Protein AF-A0A9E4FGW3-F1 (afdb_monomer)

pLDDT: mean 86.92, std 10.44, range [49.72, 97.94]

Sequence (129 aa):
PPVVDAASILSSGERRRADLGHYSGAMFHYGKEWYWGVDRLYHLENRLIELGACHGDGEVLSARPPIVNGPHRDDASITLEIYPSVRSPYTALSFDVAVELARTTGVRLAVRP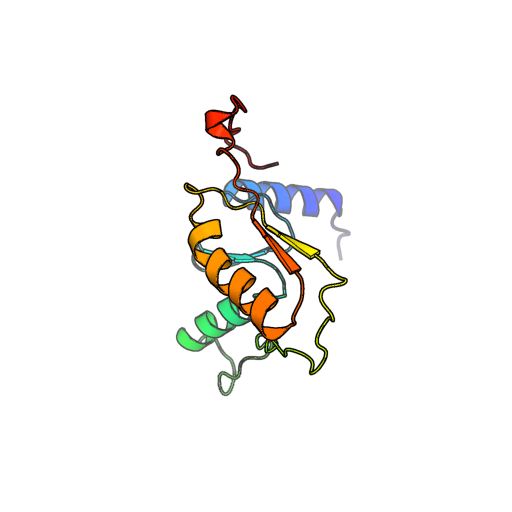VLPMVMRGVPVTRTKG

Foldseek 3Di:
DPDDDPVVVVVVVCVVCVVLPHDDPQWDDDP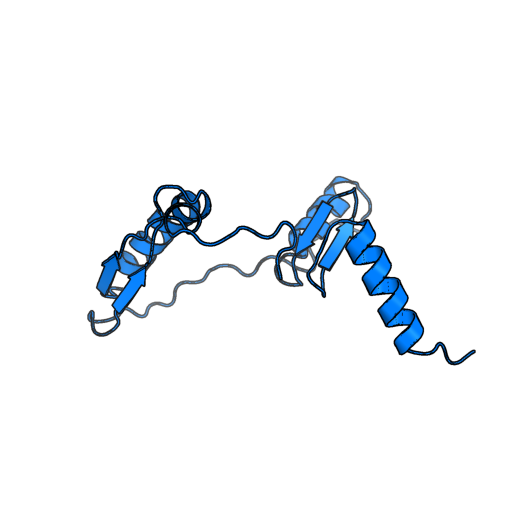SDIQDHLLRVQVVLQVCLVVVVDDPDSDRPRDHDDDDDDPAADCQPAEDEDAAEPPDVVSVVCVVVSVVVCVNRVHHYDYHYDYDPVVVVDDDDPDDD

Nearest PDB structures (foldseek):
  6hnk-assembly1_A  TM=7.573E-01  e=8.756E-01  Clostridioides difficile 630
  6k1x-assembly1_A  TM=7.584E-01  e=2.401E+00  Rhodothermus marinus DSM 4252
  6k1w-assembly1_A  TM=7.109E-01  e=3.141E+00  Rhodothermus marinus DSM 4252
  1tvm-assembly1_A  TM=4.441E-01  e=3.360E+00  Escherichia coli

Secondary structure (DSSP, 8-state):
-----HHHHHHHHHHHHHHTT---SSEEEETTEEEESGGGHHHHHHHHHHTT--SSS---TTPPPP----S----S-SEEEE---TT-HHHHHHHHHHHHHHHHH-PEEEE-----GGGGT----SS--

Radius of gyration: 21.26 Å; Cα contacts (8 Å, |Δi|>4): 110; chains: 1; bounding box: 52×44×48 Å

Solvent-accessible surface area (backbone atoms only — not comparable to full-atom values): 8284 Å² total; per-residue (Å²): 129,86,83,74,57,66,67,60,54,50,56,51,52,53,48,52,38,48,76,72,74,51,79,74,80,75,58,48,78,56,97,95,41,78,43,69,40,80,86,38,44,38,62,59,50,53,51,37,41,77,69,65,73,50,88,75,94,60,76,76,89,54,64,70,78,79,90,77,83,70,94,69,63,46,90,47,82,48,72,50,75,45,71,46,28,94,88,37,73,64,35,72,68,45,47,66,57,53,54,49,49,25,67,72,30,37,31,33,76,43,85,46,77,43,82,52,60,72,82,68,74,52,83,83,64,94,67,82,126

Mean predicted aligned error: 8.32 Å

Structure (mmCIF, N/CA/C/O backbone):
data_AF-A0A9E4FGW3-F1
#
_entry.id   AF-A0A9E4FGW3-F1
#
loop_
_atom_site.group_PDB
_atom_site.id
_atom_site.type_symbol
_atom_site.label_atom_id
_atom_site.label_alt_id
_atom_site.label_comp_id
_atom_site.label_asym_id
_atom_site.label_entity_id
_atom_site.label_seq_id
_atom_site.pdbx_PDB_ins_code
_atom_site.Cartn_x
_atom_site.Cartn_y
_atom_site.Cartn_z
_atom_site.occupancy
_atom_site.B_iso_or_equiv
_atom_site.auth_seq_id
_atom_site.auth_comp_id
_atom_site.auth_asym_id
_atom_site.auth_atom_id
_atom_site.pdbx_PDB_model_num
ATOM 1 N N . PRO A 1 1 ? 28.730 -26.167 -15.716 1.00 49.72 1 PRO A N 1
ATOM 2 C CA . PRO A 1 1 ? 28.490 -24.702 -15.616 1.00 49.72 1 PRO A CA 1
ATOM 3 C C . PRO A 1 1 ? 29.379 -24.147 -14.494 1.00 49.72 1 PRO A C 1
ATOM 5 O O . PRO A 1 1 ? 29.510 -24.848 -13.491 1.00 49.72 1 PRO A O 1
ATOM 8 N N . PRO A 1 2 ? 30.041 -22.985 -14.649 1.00 58.81 2 PRO A N 1
ATOM 9 C CA . PRO A 1 2 ? 30.843 -22.426 -13.566 1.00 58.81 2 PRO A CA 1
ATOM 10 C C . PRO A 1 2 ? 29.924 -22.100 -12.385 1.00 58.81 2 PRO A C 1
ATOM 12 O O . PRO A 1 2 ? 28.849 -21.528 -12.571 1.00 58.81 2 PRO A O 1
ATOM 15 N N . VAL A 1 3 ? 30.320 -22.520 -11.183 1.00 65.06 3 VAL A N 1
ATOM 16 C CA . VAL A 1 3 ? 29.597 -22.212 -9.947 1.00 65.06 3 VAL A CA 1
ATOM 17 C C . VAL A 1 3 ? 29.798 -20.726 -9.688 1.00 65.06 3 VAL A C 1
ATOM 19 O O . VAL A 1 3 ? 30.868 -20.300 -9.260 1.00 65.06 3 VAL A O 1
ATOM 22 N N . VAL A 1 4 ? 28.802 -19.921 -10.044 1.00 72.44 4 VAL A N 1
ATOM 23 C CA . VAL A 1 4 ? 28.819 -18.496 -9.732 1.00 72.44 4 VAL A CA 1
ATOM 24 C C . VAL A 1 4 ? 28.624 -18.370 -8.226 1.00 72.44 4 VAL A C 1
ATOM 26 O O . VAL A 1 4 ? 27.650 -18.884 -7.679 1.00 72.44 4 VAL A O 1
ATOM 29 N N . ASP A 1 5 ? 29.572 -17.720 -7.560 1.00 89.06 5 ASP A N 1
ATOM 30 C CA . ASP A 1 5 ? 29.496 -17.456 -6.130 1.00 89.06 5 ASP A CA 1
ATOM 31 C C . ASP A 1 5 ? 28.254 -16.606 -5.812 1.00 89.06 5 ASP A C 1
ATOM 33 O O . ASP A 1 5 ? 28.065 -15.509 -6.350 1.00 89.06 5 ASP A O 1
ATOM 37 N N . ALA A 1 6 ? 27.397 -17.125 -4.932 1.00 89.19 6 ALA A N 1
ATOM 38 C CA . ALA A 1 6 ? 26.163 -16.468 -4.524 1.00 89.19 6 ALA A CA 1
ATOM 39 C C . ALA A 1 6 ? 26.432 -15.090 -3.900 1.00 89.19 6 ALA A C 1
ATOM 41 O O . ALA A 1 6 ? 25.663 -14.155 -4.139 1.00 89.19 6 ALA A O 1
ATOM 42 N N . ALA A 1 7 ? 27.537 -14.932 -3.160 1.00 90.94 7 ALA A N 1
ATOM 43 C CA . ALA A 1 7 ? 27.895 -13.650 -2.557 1.00 90.94 7 ALA A CA 1
ATOM 44 C C . ALA A 1 7 ? 28.220 -12.597 -3.629 1.00 90.94 7 ALA A C 1
ATOM 46 O O . ALA A 1 7 ? 27.756 -11.455 -3.549 1.00 90.94 7 ALA A O 1
ATOM 47 N N . SER A 1 8 ? 28.929 -12.993 -4.688 1.00 91.94 8 SER A N 1
ATOM 48 C CA . SER A 1 8 ? 29.181 -12.130 -5.845 1.00 91.94 8 SER A CA 1
ATOM 49 C C . SER A 1 8 ? 27.883 -11.660 -6.520 1.00 91.94 8 SER A C 1
ATOM 51 O O . SER A 1 8 ? 27.711 -10.456 -6.744 1.00 91.94 8 SER A O 1
ATOM 53 N N . ILE A 1 9 ? 26.924 -12.567 -6.754 1.00 91.19 9 ILE A N 1
ATOM 54 C CA . ILE A 1 9 ? 25.615 -12.226 -7.344 1.00 91.19 9 ILE A CA 1
ATOM 55 C C . ILE A 1 9 ? 24.871 -11.220 -6.463 1.00 91.19 9 ILE A C 1
ATOM 57 O O . ILE A 1 9 ? 24.419 -10.188 -6.968 1.00 91.19 9 ILE A O 1
ATOM 61 N N . LEU A 1 10 ? 24.790 -11.478 -5.156 1.00 90.56 10 LEU A N 1
ATOM 62 C CA . LEU A 1 10 ? 24.124 -10.583 -4.209 1.00 90.56 10 LEU A CA 1
ATOM 63 C C . LEU A 1 10 ? 24.756 -9.187 -4.228 1.00 90.56 10 LEU A C 1
ATOM 65 O O . LEU A 1 10 ? 24.048 -8.206 -4.450 1.00 90.56 10 LEU A O 1
ATOM 69 N N . SER A 1 11 ? 26.086 -9.099 -4.135 1.00 92.62 11 SER A N 1
ATOM 70 C CA . SER A 1 11 ? 26.802 -7.814 -4.152 1.00 92.62 11 SER A CA 1
ATOM 71 C C . SER A 1 11 ? 26.575 -7.012 -5.442 1.00 92.62 11 SER A C 1
ATOM 73 O O . SER A 1 11 ? 26.560 -5.778 -5.437 1.00 92.62 11 SER A O 1
ATOM 75 N N . SER A 1 12 ? 26.411 -7.701 -6.577 1.00 93.06 12 SER A N 1
ATOM 76 C CA . SER A 1 12 ? 26.123 -7.064 -7.864 1.00 93.06 12 SER A CA 1
ATOM 77 C C . SER A 1 12 ? 24.691 -6.525 -7.917 1.00 93.06 12 SER A C 1
ATOM 79 O O . SER A 1 12 ? 24.468 -5.405 -8.383 1.00 93.06 12 SER A O 1
ATOM 81 N N . GLY A 1 13 ? 23.731 -7.282 -7.377 1.00 90.62 13 GLY A N 1
ATOM 82 C CA . GLY A 1 13 ? 22.334 -6.874 -7.283 1.00 90.62 13 GLY A CA 1
ATOM 83 C C . GLY A 1 13 ? 22.143 -5.684 -6.346 1.00 90.62 13 GLY A C 1
ATOM 84 O O . GLY A 1 13 ? 21.421 -4.748 -6.686 1.00 90.62 13 GLY A O 1
ATOM 85 N N . GLU A 1 14 ? 22.829 -5.677 -5.203 1.00 91.50 14 GLU A N 1
ATOM 86 C CA . GLU A 1 14 ? 22.782 -4.574 -4.239 1.00 91.50 14 GLU A CA 1
ATOM 87 C C . GLU A 1 14 ? 23.331 -3.273 -4.820 1.00 91.50 14 GLU A C 1
ATOM 89 O O . GLU A 1 14 ? 22.676 -2.237 -4.697 1.00 91.50 14 GLU A O 1
ATOM 94 N N . ARG A 1 15 ? 24.479 -3.335 -5.512 1.00 93.31 15 ARG A N 1
ATOM 95 C CA . ARG A 1 15 ? 25.041 -2.177 -6.222 1.00 93.31 15 ARG A CA 1
ATOM 96 C C . ARG A 1 15 ? 24.078 -1.650 -7.274 1.00 93.31 15 ARG A C 1
ATOM 98 O O . ARG A 1 15 ? 23.720 -0.481 -7.228 1.00 93.31 15 ARG A O 1
ATOM 105 N N . ARG A 1 16 ? 23.556 -2.523 -8.142 1.00 91.94 16 ARG A N 1
ATOM 106 C CA . ARG A 1 16 ? 22.585 -2.119 -9.168 1.00 91.94 16 ARG A CA 1
ATOM 107 C C . ARG A 1 16 ? 21.332 -1.483 -8.559 1.00 91.94 16 ARG A C 1
ATOM 109 O O . ARG A 1 16 ? 20.827 -0.501 -9.093 1.00 91.94 16 ARG A O 1
ATOM 116 N N . ARG A 1 17 ? 20.813 -2.028 -7.455 1.00 91.38 17 ARG A N 1
ATOM 117 C CA . ARG A 1 17 ? 19.652 -1.466 -6.747 1.00 91.38 17 ARG A CA 1
ATOM 118 C C . ARG A 1 17 ? 19.955 -0.070 -6.192 1.00 91.38 17 ARG A C 1
ATOM 120 O O . ARG A 1 17 ? 19.116 0.820 -6.333 1.00 91.38 17 ARG A O 1
ATOM 127 N N . ALA A 1 18 ? 21.134 0.113 -5.597 1.00 89.81 18 ALA A N 1
ATOM 128 C CA . ALA A 1 18 ? 21.584 1.403 -5.084 1.00 89.81 18 ALA A CA 1
ATOM 129 C C . ALA A 1 18 ? 21.771 2.433 -6.212 1.00 89.81 18 ALA A C 1
ATOM 131 O O . ALA A 1 18 ? 21.274 3.551 -6.091 1.00 89.81 18 ALA A O 1
ATOM 132 N N . ASP A 1 19 ? 22.389 2.037 -7.329 1.00 91.75 19 ASP A N 1
ATOM 133 C CA . ASP A 1 19 ? 22.592 2.888 -8.512 1.00 91.75 19 ASP A CA 1
ATOM 134 C C . ASP A 1 19 ? 21.260 3.342 -9.130 1.00 91.75 19 ASP A C 1
ATOM 136 O O . ASP A 1 19 ? 21.129 4.468 -9.606 1.00 91.75 19 ASP A O 1
ATOM 140 N N . LEU A 1 20 ? 20.238 2.482 -9.079 1.00 91.00 20 LEU A N 1
ATOM 141 C CA . LEU A 1 20 ? 18.870 2.792 -9.507 1.00 91.00 20 LEU A CA 1
ATOM 142 C C . LEU A 1 20 ? 18.050 3.555 -8.440 1.00 91.00 20 LEU A C 1
ATOM 144 O O . LEU A 1 20 ? 16.852 3.785 -8.627 1.00 91.00 20 LEU A O 1
ATOM 148 N N . GLY A 1 21 ? 18.669 3.949 -7.322 1.00 87.81 21 GLY A N 1
ATOM 149 C CA . GLY A 1 21 ? 18.071 4.815 -6.304 1.00 87.81 21 GLY A CA 1
ATOM 150 C C . GLY A 1 21 ? 17.020 4.145 -5.418 1.00 87.81 21 GLY A C 1
ATOM 151 O O . GLY A 1 21 ? 16.130 4.829 -4.907 1.00 87.81 21 GLY A O 1
ATOM 152 N N . HIS A 1 22 ? 17.085 2.824 -5.232 1.00 87.25 22 HIS A N 1
ATOM 153 C CA . HIS A 1 22 ? 16.116 2.089 -4.419 1.00 87.25 22 HIS A CA 1
ATOM 154 C C . HIS A 1 22 ? 16.763 1.319 -3.264 1.00 87.25 22 HIS A C 1
ATOM 156 O O . HIS A 1 22 ? 17.970 1.094 -3.239 1.00 87.25 22 HIS A O 1
ATOM 162 N N . TYR A 1 23 ? 15.954 0.934 -2.276 1.00 84.31 23 TYR A N 1
ATOM 163 C CA . TYR A 1 23 ? 16.445 0.323 -1.034 1.00 84.31 23 TYR A CA 1
ATOM 164 C C . TYR A 1 23 ? 15.812 -1.040 -0.730 1.00 84.31 23 TYR A C 1
ATOM 166 O O . TYR A 1 23 ? 16.424 -1.848 -0.038 1.00 84.31 23 TYR A O 1
ATOM 174 N N . SER A 1 24 ? 14.618 -1.328 -1.261 1.00 84.25 24 SER A N 1
ATOM 175 C CA . SER A 1 24 ? 13.913 -2.583 -0.983 1.00 84.25 24 SER A CA 1
ATOM 176 C C . SER A 1 24 ? 14.312 -3.698 -1.956 1.00 84.25 24 SER A C 1
ATOM 178 O O . SER A 1 24 ? 14.561 -3.455 -3.139 1.00 84.25 24 SER A O 1
ATOM 180 N N . GLY A 1 25 ? 14.398 -4.932 -1.455 1.00 83.56 25 GLY A N 1
ATOM 181 C CA . GLY A 1 25 ? 14.505 -6.136 -2.285 1.00 83.56 25 GLY A CA 1
ATOM 182 C C . GLY A 1 25 ? 13.142 -6.578 -2.831 1.00 83.56 25 GLY A C 1
ATOM 183 O O . GLY A 1 25 ? 12.119 -6.018 -2.458 1.00 83.56 25 GLY A O 1
ATOM 184 N N . ALA A 1 26 ? 13.127 -7.602 -3.693 1.00 82.50 26 ALA A N 1
ATOM 185 C CA . ALA A 1 26 ? 11.900 -8.151 -4.297 1.00 82.50 26 ALA A CA 1
ATOM 186 C C . ALA A 1 26 ? 11.058 -7.113 -5.078 1.00 82.50 26 ALA A C 1
ATOM 188 O O . ALA A 1 26 ? 9.832 -7.063 -4.981 1.00 82.50 26 ALA A O 1
ATOM 189 N N . MET A 1 27 ? 11.745 -6.286 -5.867 1.00 86.69 27 MET A N 1
ATOM 190 C CA . MET A 1 27 ? 11.173 -5.210 -6.680 1.00 86.69 27 MET A CA 1
ATOM 191 C C . MET A 1 27 ? 11.491 -5.439 -8.153 1.00 86.69 27 MET A C 1
ATOM 193 O O . MET A 1 27 ? 12.591 -5.895 -8.477 1.00 86.69 27 MET A O 1
ATOM 197 N N . PHE A 1 28 ? 10.588 -5.037 -9.044 1.00 89.94 28 PHE A N 1
ATOM 198 C CA . PHE A 1 28 ? 10.855 -5.010 -10.483 1.00 89.94 28 PHE A CA 1
ATOM 199 C C . PHE A 1 28 ? 11.132 -3.580 -10.942 1.00 89.94 28 PHE A C 1
ATOM 201 O O . PHE A 1 28 ? 10.508 -2.637 -10.458 1.00 89.94 28 PHE A O 1
ATOM 208 N N . HIS A 1 29 ? 12.058 -3.418 -11.888 1.00 91.12 29 HIS A N 1
ATOM 209 C CA . HIS A 1 29 ? 12.386 -2.126 -1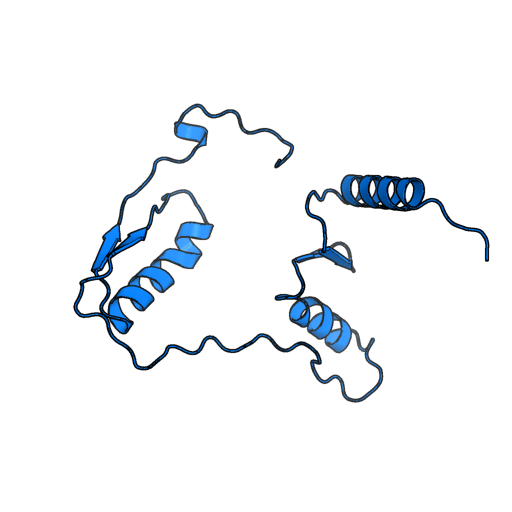2.483 1.00 91.12 29 HIS A CA 1
ATOM 210 C C . HIS A 1 29 ? 12.270 -2.197 -14.005 1.00 91.12 29 HIS A C 1
ATOM 212 O O . HIS A 1 29 ? 12.993 -2.965 -14.647 1.00 91.12 29 HIS A O 1
ATOM 218 N N . TYR A 1 30 ? 11.397 -1.374 -14.582 1.00 92.19 30 TYR A N 1
ATOM 219 C CA . TYR A 1 30 ? 11.162 -1.296 -16.024 1.00 92.19 30 TYR A CA 1
ATOM 220 C C . TYR A 1 30 ? 10.798 0.137 -16.416 1.00 92.19 30 TYR A C 1
ATOM 222 O O . TYR A 1 30 ? 10.091 0.817 -15.684 1.00 92.19 30 TYR A O 1
ATOM 230 N N . GLY A 1 31 ? 11.302 0.626 -17.554 1.00 91.25 31 GLY A N 1
ATOM 231 C CA . GLY A 1 31 ? 10.920 1.949 -18.063 1.00 91.25 31 GLY A CA 1
ATOM 232 C C . GLY A 1 31 ? 11.241 3.130 -17.133 1.00 91.25 31 GLY A C 1
ATOM 233 O O . GLY A 1 31 ? 10.536 4.129 -17.185 1.00 91.25 31 GLY A O 1
ATOM 234 N N . LYS A 1 32 ? 12.297 3.026 -16.304 1.00 91.12 32 LYS A N 1
ATOM 235 C CA . LYS A 1 32 ? 12.665 3.986 -15.234 1.00 91.12 32 LYS A CA 1
ATOM 236 C C . LYS A 1 32 ? 11.667 4.056 -14.066 1.00 91.12 32 LYS A C 1
ATOM 238 O O . LYS A 1 32 ? 11.718 4.993 -13.273 1.00 91.12 32 LYS A O 1
ATOM 243 N N . GLU A 1 33 ? 10.788 3.067 -13.944 1.00 91.50 33 GLU A N 1
ATOM 244 C CA . GLU A 1 33 ? 9.815 2.946 -12.862 1.00 91.50 33 GLU A CA 1
ATOM 245 C C . GLU A 1 33 ? 10.041 1.673 -12.042 1.00 91.50 33 GLU A C 1
ATOM 247 O O . GLU A 1 33 ? 10.565 0.668 -12.532 1.00 91.50 33 GLU A O 1
ATOM 252 N N . TRP A 1 34 ? 9.624 1.734 -10.777 1.00 91.25 34 TRP A N 1
ATOM 253 C CA . TRP A 1 34 ? 9.689 0.634 -9.822 1.00 91.25 34 TRP A CA 1
ATOM 254 C C . TRP A 1 34 ? 8.298 0.065 -9.551 1.00 91.25 34 TRP A C 1
ATOM 256 O O . TRP A 1 34 ? 7.374 0.803 -9.213 1.00 91.25 34 TRP A O 1
ATOM 266 N N . TYR A 1 35 ? 8.180 -1.258 -9.604 1.00 91.19 35 TYR A N 1
ATOM 267 C CA . TYR A 1 35 ? 6.961 -2.001 -9.301 1.00 91.19 35 TYR A CA 1
ATOM 268 C C . TYR A 1 35 ? 7.174 -2.802 -8.018 1.00 91.19 35 TYR A C 1
ATOM 270 O O . TYR A 1 35 ? 8.067 -3.655 -7.943 1.00 91.19 35 TYR A O 1
ATOM 278 N N . TRP A 1 36 ? 6.396 -2.467 -6.983 1.00 87.69 36 TRP A N 1
ATOM 279 C CA . TRP A 1 36 ? 6.624 -2.958 -5.626 1.00 87.69 36 TRP A CA 1
ATOM 280 C C . TRP A 1 36 ? 5.884 -4.239 -5.304 1.00 87.69 36 TRP A C 1
ATOM 282 O O . TRP A 1 36 ? 4.682 -4.201 -5.050 1.00 87.69 36 TRP A O 1
ATOM 292 N N . GLY A 1 37 ? 6.658 -5.315 -5.167 1.00 84.31 37 GLY A N 1
ATOM 293 C CA . GLY A 1 37 ? 6.180 -6.571 -4.622 1.00 84.31 37 GLY A CA 1
ATOM 294 C C . GLY A 1 37 ? 5.347 -7.348 -5.629 1.00 84.31 37 GLY A C 1
ATOM 295 O O . GLY A 1 37 ? 4.937 -6.849 -6.678 1.00 84.31 37 GLY A O 1
ATOM 296 N N . VAL A 1 38 ? 5.113 -8.612 -5.298 1.00 83.38 38 VAL A N 1
ATOM 297 C CA . VAL A 1 38 ? 4.330 -9.525 -6.137 1.00 83.38 38 VAL A CA 1
ATOM 298 C C . VAL A 1 38 ? 2.847 -9.143 -6.176 1.00 83.38 38 VAL A C 1
ATOM 300 O O . VAL A 1 38 ? 2.186 -9.364 -7.184 1.00 83.38 38 VAL A O 1
ATOM 303 N N . ASP A 1 39 ? 2.338 -8.488 -5.129 1.00 83.69 39 ASP A N 1
ATOM 304 C CA . ASP A 1 39 ? 0.950 -8.024 -5.006 1.00 83.69 39 ASP A CA 1
ATOM 305 C C . ASP A 1 39 ? 0.591 -6.897 -5.985 1.00 83.69 39 ASP A C 1
ATOM 307 O O . ASP A 1 39 ? -0.589 -6.610 -6.190 1.00 83.69 39 ASP A O 1
ATOM 311 N N . ARG A 1 40 ? 1.594 -6.260 -6.602 1.00 86.81 40 ARG A N 1
ATOM 312 C CA . ARG A 1 40 ? 1.428 -5.160 -7.566 1.00 86.81 40 ARG A CA 1
ATOM 313 C C . ARG A 1 40 ? 1.886 -5.504 -8.979 1.00 86.81 40 ARG A C 1
ATOM 315 O O . ARG A 1 40 ? 1.976 -4.601 -9.812 1.00 86.81 40 ARG A O 1
ATOM 322 N N . LEU A 1 41 ? 2.164 -6.776 -9.267 1.00 89.25 41 LEU A N 1
ATOM 323 C CA . LEU A 1 41 ? 2.680 -7.197 -10.571 1.00 89.25 41 LEU A CA 1
ATOM 324 C C . LEU A 1 41 ? 1.735 -6.832 -11.729 1.00 89.25 41 LEU A C 1
ATOM 326 O O . LEU A 1 41 ? 2.215 -6.448 -12.794 1.00 89.25 41 LEU A O 1
ATOM 330 N N . TYR A 1 42 ? 0.418 -6.821 -11.485 1.00 91.62 42 TYR A N 1
ATOM 331 C CA . TYR A 1 42 ? -0.588 -6.380 -12.460 1.00 91.62 42 TYR A CA 1
ATOM 332 C C . TYR A 1 42 ? -0.321 -4.985 -13.044 1.00 91.62 42 TYR A C 1
ATOM 334 O O . TYR A 1 42 ? -0.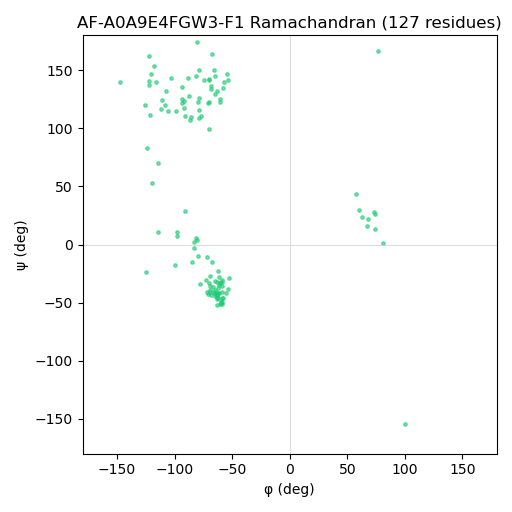694 -4.719 -14.180 1.00 91.62 42 TYR A O 1
ATOM 342 N N . HIS A 1 43 ? 0.342 -4.078 -12.314 1.00 93.06 43 HIS A N 1
ATOM 343 C CA . HIS A 1 43 ? 0.698 -2.764 -12.859 1.00 93.06 43 HIS A CA 1
ATOM 344 C C . HIS A 1 43 ? 1.769 -2.849 -13.951 1.00 93.06 43 HIS A C 1
ATOM 346 O O . HIS A 1 43 ? 1.684 -2.130 -14.945 1.00 93.06 43 HIS A O 1
ATOM 352 N N . LEU A 1 44 ? 2.783 -3.701 -13.766 1.00 92.69 44 LEU A N 1
ATOM 353 C CA . LEU A 1 44 ? 3.816 -3.923 -14.779 1.00 92.69 44 LEU A CA 1
ATOM 354 C C . LEU A 1 44 ? 3.218 -4.646 -15.984 1.00 92.69 44 LEU A C 1
ATOM 356 O O . LEU A 1 44 ? 3.476 -4.268 -17.122 1.00 92.69 44 LEU A O 1
ATOM 360 N N . GLU A 1 45 ? 2.397 -5.655 -15.720 1.00 92.69 45 GLU A N 1
ATOM 361 C CA . GLU A 1 45 ? 1.715 -6.434 -16.743 1.00 92.69 45 GLU A CA 1
ATOM 362 C C . GLU A 1 45 ? 0.818 -5.568 -17.632 1.00 92.69 45 GLU A C 1
ATOM 364 O O . GLU A 1 45 ? 1.006 -5.562 -18.846 1.00 92.69 45 GLU A O 1
ATOM 369 N N . ASN A 1 46 ? -0.060 -4.751 -17.040 1.00 92.62 46 ASN A N 1
ATOM 370 C CA . ASN A 1 46 ? -0.914 -3.825 -17.789 1.00 92.62 46 ASN A CA 1
ATOM 371 C C . ASN A 1 46 ? -0.097 -2.890 -18.688 1.00 92.62 46 ASN A C 1
ATOM 373 O O . ASN A 1 46 ? -0.440 -2.703 -19.851 1.00 92.62 46 ASN A O 1
ATOM 377 N N . ARG A 1 47 ? 1.031 -2.361 -18.197 1.00 93.69 47 ARG A N 1
ATOM 378 C CA . ARG A 1 47 ? 1.915 -1.523 -19.020 1.00 93.69 47 ARG A CA 1
ATOM 379 C C . ARG A 1 47 ? 2.513 -2.297 -20.196 1.00 93.69 47 ARG A C 1
ATOM 381 O O . ARG A 1 47 ? 2.636 -1.750 -21.286 1.00 93.69 47 ARG A O 1
ATOM 388 N N . LEU A 1 48 ? 2.936 -3.543 -19.988 1.00 92.69 48 LEU A N 1
ATOM 389 C CA . LEU A 1 48 ? 3.493 -4.371 -21.062 1.00 92.69 48 LEU A CA 1
ATOM 390 C C . LEU A 1 48 ? 2.429 -4.725 -22.113 1.00 92.69 48 LEU A C 1
ATOM 392 O O . LEU A 1 48 ? 2.747 -4.710 -23.304 1.00 92.69 48 LEU A O 1
ATOM 396 N N . ILE A 1 49 ? 1.183 -4.962 -21.685 1.00 93.94 49 ILE A N 1
ATOM 397 C CA . ILE A 1 49 ? 0.017 -5.143 -22.565 1.00 93.94 49 ILE A CA 1
ATOM 398 C C . ILE A 1 49 ? -0.210 -3.885 -23.408 1.00 93.94 49 ILE A C 1
ATOM 400 O O . ILE A 1 49 ? -0.258 -3.972 -24.633 1.00 93.94 49 ILE A O 1
ATOM 404 N N . GLU A 1 50 ? -0.262 -2.710 -22.777 1.00 93.56 50 GLU A N 1
ATOM 405 C CA . GLU A 1 50 ? -0.429 -1.420 -23.465 1.00 93.56 50 GLU A CA 1
ATOM 406 C C . GLU A 1 50 ? 0.690 -1.132 -24.481 1.00 93.56 50 GLU A C 1
ATOM 408 O O . GLU A 1 50 ? 0.457 -0.488 -25.503 1.00 93.56 50 GLU A O 1
ATOM 413 N N . LEU A 1 51 ? 1.904 -1.629 -24.229 1.00 94.12 51 LEU A N 1
ATOM 414 C CA . LEU A 1 51 ? 3.052 -1.500 -25.132 1.00 94.12 51 LEU A CA 1
ATOM 415 C C . LEU A 1 51 ? 3.089 -2.559 -26.248 1.00 94.12 51 LEU A C 1
ATOM 417 O O . LEU A 1 51 ? 4.003 -2.526 -27.073 1.00 94.12 51 LEU A O 1
ATOM 421 N N . GLY A 1 52 ? 2.149 -3.508 -26.275 1.00 93.56 52 GLY A N 1
ATOM 422 C CA . GLY A 1 52 ? 2.138 -4.603 -27.248 1.00 93.56 52 GLY A CA 1
ATOM 423 C C . GLY A 1 52 ? 3.289 -5.599 -27.069 1.00 93.56 52 GLY A C 1
ATOM 424 O O . GLY A 1 52 ? 3.655 -6.293 -28.014 1.00 93.56 52 GLY A O 1
ATOM 425 N N . ALA A 1 53 ? 3.882 -5.672 -25.872 1.00 92.00 53 ALA A N 1
ATOM 426 C CA . ALA A 1 53 ? 4.980 -6.590 -25.559 1.00 92.00 53 ALA A CA 1
ATOM 427 C C . ALA A 1 53 ? 4.497 -8.009 -25.185 1.00 92.00 53 ALA A C 1
ATOM 429 O O . ALA A 1 53 ? 5.303 -8.876 -24.836 1.00 92.00 53 ALA A O 1
ATOM 430 N N . CYS A 1 54 ? 3.185 -8.242 -25.227 1.00 88.94 54 CYS A N 1
ATOM 431 C CA . CYS A 1 54 ? 2.564 -9.514 -24.887 1.00 88.94 54 CYS A CA 1
ATOM 432 C C . CYS A 1 54 ? 2.632 -10.515 -26.039 1.00 88.94 54 CYS A C 1
ATOM 434 O O . CYS A 1 54 ? 2.493 -10.168 -27.208 1.00 88.94 54 CYS A O 1
ATOM 436 N N . HIS A 1 55 ? 2.789 -11.785 -25.677 1.00 84.00 55 HIS A N 1
ATOM 437 C CA . HIS A 1 55 ? 2.587 -12.902 -26.589 1.00 84.00 55 HIS A CA 1
ATOM 438 C C . HIS A 1 55 ? 1.178 -13.454 -26.333 1.00 84.00 55 HIS A C 1
ATOM 440 O O . HIS A 1 55 ? 0.915 -13.944 -25.238 1.00 84.00 55 HIS A O 1
ATOM 446 N N . GLY A 1 56 ? 0.280 -13.354 -27.316 1.00 82.25 56 GLY A N 1
ATOM 447 C CA . GLY A 1 56 ? -1.123 -13.775 -27.191 1.00 82.25 56 GLY A CA 1
ATOM 448 C C . GLY A 1 56 ? -2.088 -12.614 -26.936 1.00 82.25 56 GLY A C 1
ATOM 449 O O . GLY A 1 56 ? -1.802 -11.475 -27.297 1.00 82.25 56 GLY A O 1
ATOM 450 N N . ASP A 1 57 ? -3.227 -12.913 -26.310 1.00 82.69 57 ASP A N 1
ATOM 451 C CA . ASP A 1 57 ? -4.416 -12.043 -26.312 1.00 82.69 57 ASP A CA 1
ATOM 452 C C . ASP A 1 57 ? -4.373 -10.872 -25.30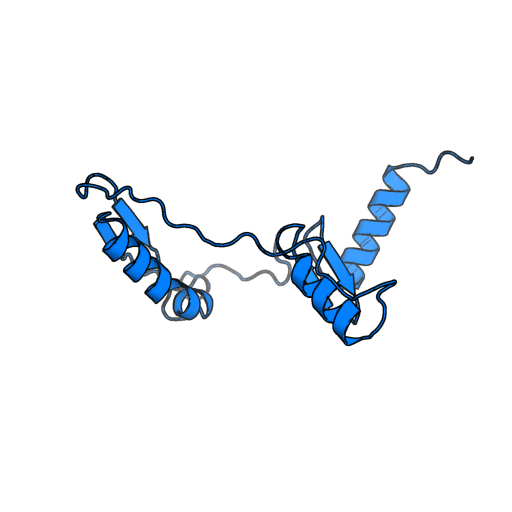6 1.00 82.69 57 ASP A C 1
ATOM 454 O O . ASP A 1 57 ? -5.333 -10.113 -25.196 1.00 82.69 57 ASP A O 1
ATOM 458 N N . GLY A 1 58 ? -3.263 -10.692 -24.577 1.00 85.56 58 GLY A N 1
ATOM 459 C CA . GLY A 1 58 ? -3.089 -9.573 -23.641 1.00 85.56 58 GLY A CA 1
ATOM 460 C C . GLY A 1 58 ? -3.902 -9.692 -22.346 1.00 85.56 58 GLY A C 1
ATOM 461 O O . GLY A 1 58 ? -4.270 -8.679 -21.758 1.00 85.56 58 GLY A O 1
ATOM 462 N N . GLU A 1 59 ? -4.200 -10.913 -21.901 1.00 87.81 59 GLU A N 1
ATOM 463 C CA . GLU A 1 59 ? -4.859 -11.162 -20.616 1.00 87.81 59 GLU A CA 1
ATOM 464 C C . GLU A 1 59 ? -3.897 -10.951 -19.434 1.00 87.81 59 GLU A C 1
ATOM 466 O O . GLU A 1 59 ? -2.722 -11.312 -19.496 1.00 87.81 59 GLU A O 1
ATOM 471 N N . VAL A 1 60 ? -4.412 -10.379 -18.341 1.00 88.44 60 VAL A N 1
ATOM 472 C CA . VAL A 1 60 ? -3.660 -10.148 -17.100 1.00 88.44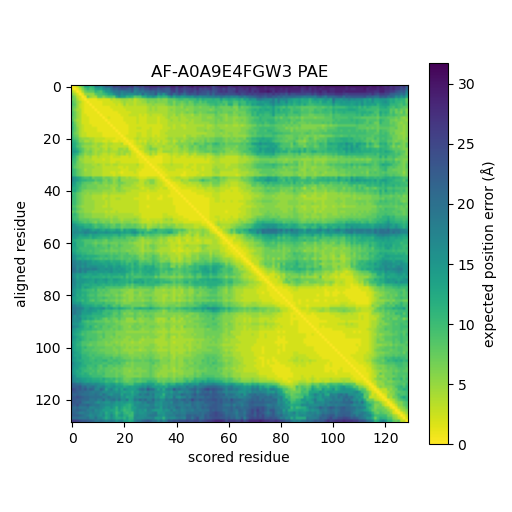 60 VAL A CA 1
ATOM 473 C C . VAL A 1 60 ? -3.526 -11.463 -16.323 1.00 88.44 60 VAL A C 1
ATOM 475 O O . VAL A 1 60 ? -4.495 -11.950 -15.744 1.00 88.44 60 VAL A O 1
ATOM 478 N N . LEU A 1 61 ? -2.316 -12.012 -16.253 1.00 87.88 61 LEU A N 1
ATOM 479 C CA . LEU A 1 61 ? -1.969 -13.243 -15.541 1.00 87.88 61 LEU A CA 1
ATOM 480 C C . LEU A 1 61 ? -2.023 -13.086 -14.018 1.00 87.88 61 LEU A C 1
ATOM 482 O O . LEU A 1 61 ? -2.312 -14.046 -13.305 1.00 87.88 61 LEU A O 1
ATOM 486 N N . SER A 1 62 ? -1.697 -11.901 -13.496 1.00 85.00 62 SER A N 1
ATOM 487 C CA . SER A 1 62 ? -1.579 -11.649 -12.051 1.00 85.00 62 SER A CA 1
ATOM 488 C C . SER A 1 62 ? -2.556 -10.586 -11.569 1.00 85.00 62 SER A C 1
ATOM 490 O O . SER A 1 62 ? -2.153 -9.615 -10.930 1.00 85.00 62 SER A O 1
ATOM 492 N N . ALA A 1 63 ? -3.845 -10.756 -11.873 1.00 88.38 63 ALA A N 1
ATOM 493 C CA . ALA A 1 63 ? -4.884 -9.795 -11.517 1.00 88.38 63 ALA A CA 1
ATOM 494 C C . ALA A 1 63 ? -4.896 -9.457 -10.015 1.00 88.38 63 ALA A C 1
ATOM 496 O O .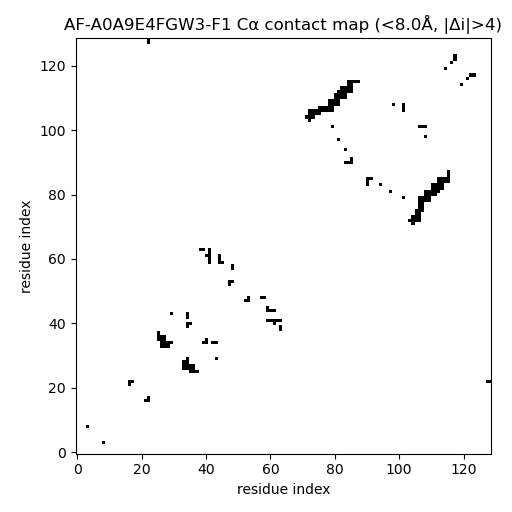 ALA A 1 63 ? -4.715 -10.317 -9.149 1.00 88.38 63 ALA A O 1
ATOM 497 N N . ARG A 1 64 ? -5.154 -8.182 -9.696 1.00 88.31 64 ARG A N 1
ATOM 498 C CA . ARG A 1 64 ? -5.296 -7.730 -8.309 1.00 88.31 64 ARG A CA 1
ATOM 499 C C . ARG A 1 64 ? -6.464 -8.476 -7.648 1.00 88.31 64 ARG A C 1
ATOM 501 O O . ARG A 1 64 ? -7.586 -8.362 -8.144 1.00 88.31 64 ARG A O 1
ATOM 508 N N . PRO A 1 65 ? -6.254 -9.146 -6.502 1.00 85.62 65 PRO A N 1
ATOM 509 C CA . PRO A 1 65 ? -7.355 -9.741 -5.762 1.00 85.62 65 PRO A CA 1
ATOM 510 C C . PRO A 1 65 ? -8.388 -8.670 -5.376 1.00 85.62 65 PRO A C 1
ATOM 512 O O . PRO A 1 65 ? -8.000 -7.587 -4.913 1.00 85.62 65 PRO A O 1
ATOM 515 N N . PRO A 1 66 ? -9.692 -8.936 -5.551 1.00 86.81 66 PRO A N 1
ATOM 516 C CA . PRO A 1 66 ? -10.720 -8.009 -5.113 1.00 86.81 66 PRO A CA 1
ATOM 517 C C . PRO A 1 66 ? -10.692 -7.879 -3.588 1.00 86.81 66 PRO A C 1
ATOM 519 O O . PRO A 1 66 ? -10.445 -8.844 -2.864 1.00 86.81 66 PRO A O 1
ATOM 522 N N . ILE A 1 67 ? -10.979 -6.678 -3.088 1.00 83.75 67 ILE A N 1
ATOM 523 C CA . ILE A 1 67 ? -11.212 -6.473 -1.658 1.00 83.75 67 ILE A CA 1
ATOM 524 C C . ILE A 1 67 ? -12.635 -6.951 -1.373 1.00 83.75 67 ILE A C 1
ATOM 526 O O . ILE A 1 67 ? -13.599 -6.321 -1.802 1.00 83.75 67 ILE A O 1
ATOM 530 N N . VAL A 1 68 ? -12.761 -8.076 -0.672 1.00 83.81 68 VAL A N 1
ATOM 531 C CA . VAL A 1 68 ? -14.053 -8.643 -0.279 1.00 83.81 68 VAL A CA 1
ATOM 532 C C . VAL A 1 68 ? -14.255 -8.402 1.211 1.00 83.81 68 VAL A C 1
ATOM 534 O O . VAL A 1 68 ? -13.526 -8.945 2.038 1.00 83.81 68 VAL A O 1
ATOM 537 N N . ASN A 1 69 ? -15.256 -7.594 1.556 1.00 80.12 69 ASN A N 1
ATOM 538 C CA . ASN A 1 69 ? -15.692 -7.454 2.941 1.00 80.12 69 ASN A CA 1
ATOM 539 C C . ASN A 1 69 ? -16.572 -8.655 3.302 1.00 80.12 69 ASN A C 1
ATOM 541 O O . ASN A 1 69 ? -17.545 -8.948 2.606 1.00 80.12 69 ASN A O 1
ATOM 545 N N . GLY A 1 70 ? -16.222 -9.359 4.378 1.00 82.50 70 GLY A N 1
ATOM 546 C CA . GLY A 1 70 ? -17.055 -10.434 4.911 1.00 82.50 70 GLY A CA 1
ATOM 547 C C . GLY A 1 70 ? -18.3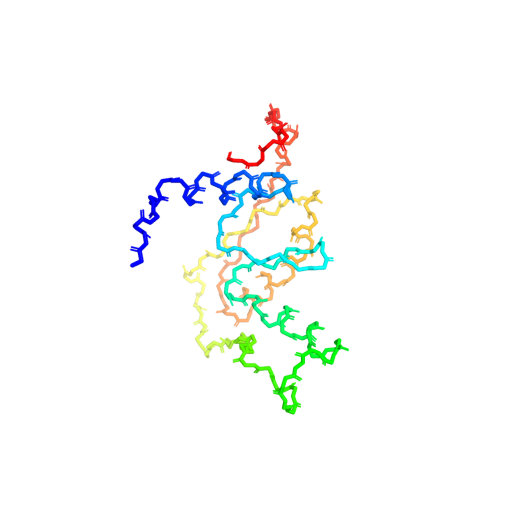71 -9.900 5.496 1.00 82.50 70 GLY A C 1
ATOM 548 O O . GLY A 1 70 ? -18.480 -8.709 5.785 1.00 82.50 70 GLY A O 1
ATOM 549 N N . PRO A 1 71 ? -19.371 -10.768 5.726 1.00 85.25 71 PRO A N 1
ATOM 550 C CA . PRO A 1 71 ? -20.661 -10.357 6.289 1.00 85.25 71 PRO A CA 1
ATOM 551 C C . PRO A 1 71 ? -20.580 -9.992 7.780 1.00 85.25 71 PRO A C 1
ATOM 553 O O . PRO A 1 71 ? -21.551 -9.502 8.354 1.00 85.25 71 PRO A O 1
ATOM 556 N N . HIS A 1 72 ? -19.452 -10.285 8.429 1.00 87.31 72 HIS A N 1
ATOM 557 C CA . HIS A 1 72 ? -19.286 -10.119 9.863 1.00 87.31 72 HIS A CA 1
ATOM 558 C C . HIS A 1 72 ? -19.283 -8.648 10.259 1.00 87.31 72 HIS A C 1
ATOM 560 O O . HIS A 1 72 ? -18.591 -7.820 9.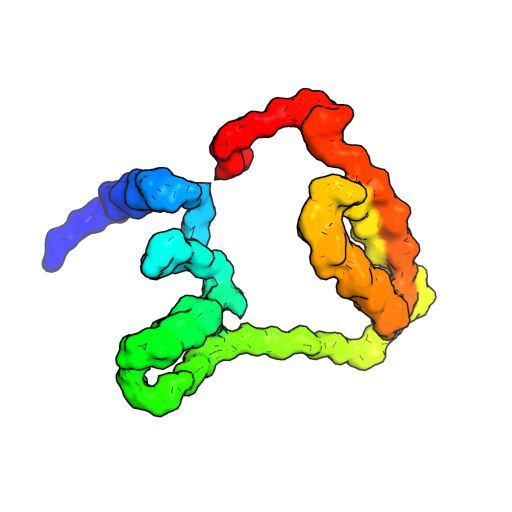664 1.00 87.31 72 HIS A O 1
ATOM 566 N N . ARG A 1 73 ? -20.040 -8.355 11.313 1.00 92.00 73 ARG A N 1
ATOM 567 C CA . ARG A 1 73 ? -20.042 -7.062 11.982 1.00 92.00 73 ARG A CA 1
ATOM 568 C C . ARG A 1 73 ? -19.674 -7.277 13.438 1.00 92.00 73 ARG A C 1
ATOM 570 O O . ARG A 1 73 ? -20.135 -8.233 14.056 1.00 92.00 73 ARG A O 1
ATOM 577 N N . ASP A 1 74 ? -18.826 -6.402 13.936 1.00 94.00 74 ASP A N 1
ATOM 578 C CA . ASP A 1 74 ? -18.449 -6.316 15.332 1.00 94.00 74 ASP A CA 1
ATOM 579 C C . ASP A 1 74 ? -19.551 -5.604 16.128 1.00 94.00 74 ASP A C 1
ATOM 581 O O . ASP A 1 74 ? -20.263 -4.739 15.611 1.00 94.00 74 ASP A O 1
ATOM 585 N N . ASP A 1 75 ? -19.678 -5.957 17.400 1.00 92.56 75 ASP A N 1
ATOM 586 C CA . ASP A 1 75 ? -20.579 -5.335 18.375 1.00 92.56 75 ASP A CA 1
ATOM 587 C C . ASP A 1 75 ? -19.891 -4.185 19.138 1.00 92.56 75 ASP A C 1
ATOM 589 O O . ASP A 1 75 ? -20.230 -3.872 20.281 1.00 92.56 75 ASP A O 1
ATOM 593 N N . ALA A 1 76 ? -18.925 -3.532 18.484 1.00 90.38 76 ALA A N 1
ATOM 594 C CA . ALA A 1 76 ? -18.023 -2.525 19.036 1.00 90.38 76 ALA A CA 1
ATOM 595 C C . ALA A 1 76 ? -17.099 -3.035 20.162 1.00 90.38 76 ALA A C 1
ATOM 597 O O . ALA A 1 76 ? -16.616 -2.223 20.971 1.00 90.38 76 ALA A O 1
ATOM 598 N N . SER A 1 77 ? -16.839 -4.348 20.211 1.00 96.00 77 SER A N 1
ATOM 599 C CA . SER A 1 77 ? -15.815 -4.959 21.066 1.00 96.00 77 SER A CA 1
ATOM 600 C C . SER A 1 77 ? -14.392 -4.689 20.564 1.00 96.00 77 SER A C 1
ATOM 602 O O . SER A 1 77 ? -13.466 -4.536 21.368 1.00 96.00 77 SER A O 1
ATOM 604 N N . ILE A 1 78 ? -14.210 -4.551 19.248 1.00 96.50 78 ILE A N 1
ATOM 605 C CA . ILE A 1 78 ? -12.928 -4.254 18.609 1.00 96.50 78 ILE A CA 1
ATOM 606 C C . ILE A 1 78 ? -12.794 -2.742 18.421 1.00 96.50 78 ILE A C 1
ATOM 608 O O . ILE A 1 78 ? -13.711 -2.057 17.968 1.00 96.50 78 ILE A O 1
ATOM 612 N N . THR A 1 79 ? -11.613 -2.207 18.741 1.00 97.62 79 THR A N 1
ATOM 613 C CA . THR A 1 79 ? -11.277 -0.801 18.485 1.00 97.62 79 THR A CA 1
ATOM 614 C C . THR A 1 79 ? -10.262 -0.682 17.353 1.00 97.62 79 THR A C 1
ATOM 616 O O . THR A 1 79 ? -9.141 -1.175 17.461 1.00 97.62 79 THR A O 1
ATOM 619 N N . LEU A 1 80 ? -10.642 0.017 16.283 1.00 96.88 80 LEU A N 1
ATOM 620 C CA . LEU A 1 80 ? -9.743 0.480 15.232 1.00 96.88 80 LEU A CA 1
ATOM 621 C C . LEU A 1 80 ? -9.153 1.832 15.642 1.00 96.88 80 LEU A C 1
ATOM 623 O O . LEU A 1 80 ? -9.832 2.860 15.609 1.00 96.88 80 LEU A O 1
ATOM 627 N N . GLU A 1 81 ? -7.878 1.839 16.016 1.00 97.69 81 GLU A N 1
ATOM 628 C CA . GLU A 1 81 ? -7.146 3.071 16.298 1.00 97.69 81 GLU A CA 1
ATOM 629 C C . GLU A 1 81 ? -6.405 3.558 15.052 1.00 97.69 81 GLU A C 1
ATOM 631 O O . GLU A 1 81 ? -5.591 2.831 14.481 1.00 97.69 81 GLU A O 1
ATOM 636 N N . ILE A 1 82 ? -6.638 4.809 14.652 1.00 96.12 82 ILE A N 1
ATOM 637 C CA . ILE A 1 82 ? -5.885 5.447 13.567 1.00 96.12 82 ILE A CA 1
ATOM 638 C C . ILE A 1 82 ? -5.097 6.644 14.086 1.00 96.12 82 ILE A C 1
ATOM 640 O O . ILE A 1 82 ? -5.601 7.435 14.883 1.00 96.12 82 ILE A O 1
ATOM 644 N N . TYR A 1 83 ? -3.870 6.803 13.587 1.00 94.75 83 TYR A N 1
ATOM 645 C CA . TYR A 1 83 ? -2.954 7.879 13.972 1.00 94.75 83 TYR A CA 1
ATOM 646 C C . TYR A 1 83 ? -2.689 8.826 12.791 1.00 94.75 83 TYR A C 1
ATOM 648 O O . TYR A 1 83 ? -1.605 8.797 12.201 1.00 94.75 83 TYR A O 1
ATOM 656 N N . PRO A 1 84 ? -3.685 9.630 12.368 1.00 93.94 84 PRO A N 1
ATOM 657 C CA . PRO A 1 84 ? -3.555 10.476 11.192 1.00 93.94 84 PRO A CA 1
ATOM 658 C C . PRO A 1 84 ? -2.585 11.631 11.443 1.00 93.94 84 PRO A C 1
ATOM 660 O O . PRO A 1 84 ? -2.599 12.261 12.502 1.00 93.94 84 PRO A O 1
ATOM 663 N N . SER A 1 85 ? -1.782 11.963 10.434 1.00 91.25 85 SER A N 1
ATOM 664 C CA . SER A 1 85 ? -0.991 13.190 10.438 1.00 91.25 85 SER A CA 1
ATOM 665 C C . SER A 1 85 ? -1.529 14.151 9.387 1.00 91.25 85 SER A C 1
ATOM 667 O O . SER A 1 85 ? -1.577 13.814 8.209 1.00 91.25 85 SER A O 1
ATOM 669 N N . VAL A 1 86 ? -1.888 15.371 9.792 1.00 85.31 86 VAL A N 1
ATOM 670 C CA . VAL A 1 86 ? -2.540 16.369 8.914 1.00 85.31 86 VAL A CA 1
ATOM 671 C C . VAL A 1 86 ? -1.660 16.782 7.724 1.00 85.31 86 VAL A C 1
ATOM 673 O O . VAL A 1 86 ? -2.165 17.210 6.695 1.00 85.31 86 VAL A O 1
ATOM 676 N N . ARG A 1 87 ? -0.334 16.622 7.831 1.00 85.69 87 ARG A N 1
ATOM 677 C CA . ARG A 1 87 ? 0.612 16.910 6.736 1.00 85.69 87 ARG A CA 1
ATOM 678 C C . ARG A 1 87 ? 1.028 15.668 5.942 1.00 85.69 87 ARG A C 1
ATOM 680 O O . ARG A 1 87 ? 1.942 15.749 5.128 1.00 85.69 87 ARG A O 1
ATOM 687 N N . SER A 1 88 ? 0.407 14.517 6.195 1.00 87.62 88 SER A N 1
ATOM 688 C CA . SER A 1 88 ? 0.696 13.286 5.464 1.00 87.62 88 SER A CA 1
ATOM 689 C C . SER A 1 88 ? -0.244 13.152 4.265 1.00 87.62 88 SER A C 1
ATOM 691 O O . SER A 1 88 ? -1.449 12.980 4.466 1.00 87.62 88 SER A O 1
ATOM 693 N N . PRO A 1 89 ? 0.272 13.141 3.023 1.00 90.62 89 PRO A N 1
ATOM 694 C CA . PRO A 1 89 ? -0.558 12.845 1.858 1.00 90.62 89 PRO A CA 1
ATOM 695 C C . PRO A 1 89 ? -1.157 11.431 1.932 1.00 90.62 89 PRO A C 1
ATOM 697 O O . PRO A 1 89 ? -2.255 11.204 1.443 1.00 90.62 89 PRO A O 1
ATOM 700 N N . TYR A 1 90 ? -0.497 10.486 2.614 1.00 90.56 90 TYR A N 1
ATOM 701 C CA . TYR A 1 90 ? -1.039 9.139 2.814 1.00 90.56 90 TYR A CA 1
ATOM 702 C C . TYR A 1 90 ? -2.242 9.127 3.751 1.00 90.56 90 TYR A C 1
ATOM 704 O O . TYR A 1 90 ? -3.181 8.377 3.518 1.00 90.56 90 TYR A O 1
ATOM 712 N N . THR A 1 91 ? -2.240 9.982 4.779 1.00 93.75 91 THR A N 1
ATOM 713 C CA . THR A 1 91 ? -3.417 10.153 5.635 1.00 93.75 91 THR A CA 1
ATOM 714 C C . THR A 1 91 ? -4.596 10.672 4.818 1.00 93.75 91 THR A C 1
ATOM 716 O O . THR A 1 91 ? -5.688 10.144 4.975 1.00 93.75 91 THR A O 1
ATOM 719 N N . ALA A 1 92 ? -4.379 11.630 3.910 1.00 92.25 92 ALA A N 1
ATOM 720 C CA . ALA A 1 92 ? -5.441 12.122 3.030 1.00 92.25 92 ALA A CA 1
ATOM 721 C C . ALA A 1 92 ? -6.030 11.018 2.131 1.00 92.25 92 ALA A C 1
ATOM 723 O O . ALA A 1 92 ? -7.225 11.025 1.869 1.00 92.25 92 ALA A O 1
ATOM 724 N N . LEU A 1 93 ? -5.217 10.046 1.702 1.00 93.94 93 LEU A N 1
ATOM 725 C CA . LEU A 1 93 ? -5.683 8.913 0.894 1.00 93.94 93 LEU A CA 1
ATOM 726 C C . LEU A 1 93 ? -6.402 7.829 1.712 1.00 93.94 93 LEU A C 1
ATOM 728 O O . LEU A 1 93 ? -7.299 7.170 1.194 1.00 93.94 93 LEU A O 1
ATOM 732 N N . SER A 1 94 ? -5.984 7.589 2.958 1.00 95.06 94 SER A N 1
ATOM 733 C CA . SER A 1 94 ? -6.456 6.438 3.741 1.00 95.06 94 SER A CA 1
ATOM 734 C C . SER A 1 94 ? -7.549 6.763 4.758 1.00 95.06 94 SER A C 1
ATOM 736 O O . SER A 1 94 ? -8.174 5.837 5.271 1.00 95.06 94 SER A O 1
ATOM 738 N N . PHE A 1 95 ? -7.745 8.036 5.119 1.00 95.81 95 PHE A N 1
ATOM 739 C CA . PHE A 1 95 ? -8.622 8.416 6.231 1.00 95.81 95 PHE A CA 1
ATOM 740 C C . PHE A 1 95 ? -10.079 8.020 5.982 1.00 95.81 95 PHE A C 1
ATOM 742 O O . PHE A 1 95 ? -10.651 7.293 6.792 1.00 95.81 95 PHE A O 1
ATOM 749 N N . ASP A 1 96 ? -10.639 8.404 4.834 1.00 95.69 96 ASP A N 1
ATOM 750 C CA . ASP A 1 96 ? -12.031 8.095 4.487 1.00 95.69 96 ASP A CA 1
ATOM 751 C C . ASP A 1 96 ? -12.265 6.583 4.387 1.00 95.69 96 ASP A C 1
ATOM 753 O O . ASP A 1 96 ? -13.277 6.074 4.865 1.00 95.69 96 ASP A O 1
ATOM 757 N N . VAL A 1 97 ? -11.283 5.840 3.860 1.00 94.50 97 VAL A N 1
ATOM 758 C CA . VAL A 1 97 ? -11.323 4.371 3.791 1.00 94.50 97 VAL A CA 1
ATOM 759 C C . VAL A 1 97 ? -11.383 3.753 5.191 1.00 94.50 97 VAL A C 1
ATOM 761 O O . VAL A 1 97 ? -12.147 2.817 5.414 1.00 94.50 97 VAL A O 1
ATOM 764 N N . ALA A 1 98 ? -10.613 4.272 6.151 1.00 95.31 98 ALA A N 1
ATOM 765 C CA . ALA A 1 98 ? -10.623 3.772 7.526 1.00 95.31 98 ALA A CA 1
ATOM 766 C C . ALA A 1 98 ? -11.938 4.092 8.258 1.00 95.31 98 ALA A C 1
ATOM 768 O O . ALA A 1 98 ? -12.451 3.251 8.999 1.00 95.31 98 ALA A O 1
ATOM 769 N N . VAL A 1 99 ? -12.498 5.286 8.034 1.00 96.56 99 VAL A N 1
ATOM 770 C CA . VAL A 1 99 ? -13.806 5.680 8.582 1.00 96.56 99 VAL A CA 1
ATOM 771 C C . VAL A 1 99 ? -14.910 4.781 8.029 1.00 96.56 99 VAL A C 1
ATOM 773 O O . VAL A 1 99 ? -15.723 4.253 8.791 1.00 96.56 99 VAL A O 1
ATOM 776 N N . GLU A 1 100 ? -14.914 4.558 6.716 1.00 94.62 100 GLU A N 1
ATOM 777 C CA . GLU A 1 100 ? -15.895 3.702 6.055 1.00 94.62 100 GLU A CA 1
ATOM 778 C C . GLU A 1 100 ? -15.768 2.238 6.492 1.00 94.62 100 GLU A C 1
ATOM 780 O O . GLU A 1 100 ? -16.776 1.573 6.750 1.00 94.62 100 GLU A O 1
ATOM 785 N N . LEU A 1 101 ? -14.539 1.742 6.663 1.00 93.19 101 LEU A N 1
ATOM 786 C CA . LEU A 1 101 ? -14.289 0.412 7.215 1.00 93.19 101 LEU A CA 1
ATOM 787 C C . LEU A 1 101 ? -14.898 0.271 8.614 1.00 93.19 101 LEU A C 1
ATOM 789 O O . LEU A 1 101 ? -15.589 -0.711 8.881 1.00 93.19 101 LEU A O 1
ATOM 793 N N . ALA A 1 102 ? -14.699 1.255 9.495 1.00 95.00 102 ALA A N 1
ATOM 794 C CA . ALA A 1 102 ? -15.269 1.210 10.838 1.00 95.00 102 ALA A CA 1
ATOM 795 C C . ALA A 1 102 ? -16.802 1.217 10.816 1.00 95.00 102 ALA A C 1
ATOM 797 O O . ALA A 1 102 ? -17.449 0.421 11.495 1.00 95.00 102 ALA A O 1
ATOM 798 N N . ARG A 1 103 ? -17.395 2.063 9.968 1.00 93.56 103 ARG A N 1
ATOM 799 C CA . ARG A 1 103 ? -18.851 2.171 9.813 1.00 93.56 103 ARG A CA 1
ATOM 800 C C . ARG A 1 103 ? -19.481 0.870 9.309 1.00 93.56 103 ARG A C 1
ATOM 802 O O . ARG A 1 103 ? -20.506 0.423 9.831 1.00 93.56 103 ARG A O 1
ATOM 809 N N . THR A 1 104 ? -18.884 0.272 8.283 1.00 92.69 104 THR A N 1
ATOM 810 C CA . THR A 1 104 ? -19.412 -0.938 7.636 1.00 92.69 104 THR A CA 1
ATOM 811 C C . THR A 1 104 ? -19.263 -2.164 8.529 1.00 92.69 104 THR A C 1
ATOM 813 O O . THR A 1 104 ? -20.223 -2.922 8.691 1.00 92.69 104 THR A O 1
ATOM 816 N N . THR A 1 105 ? -18.114 -2.304 9.191 1.00 93.25 105 THR A N 1
ATOM 817 C CA . THR A 1 105 ? -17.824 -3.449 10.064 1.00 93.25 105 THR A CA 1
ATOM 818 C C . THR A 1 105 ? -18.353 -3.291 11.488 1.00 93.25 105 THR A C 1
ATOM 820 O O . THR A 1 105 ? -18.461 -4.287 12.184 1.00 93.25 105 THR A O 1
ATOM 823 N N . GLY A 1 106 ? -18.735 -2.092 11.934 1.00 94.62 106 GLY A N 1
ATOM 824 C CA . GLY A 1 106 ? -19.277 -1.864 13.281 1.00 94.62 106 GLY A CA 1
ATOM 825 C C . GLY A 1 106 ? -18.224 -1.756 14.390 1.00 94.62 106 GLY A C 1
ATOM 826 O O . GLY A 1 106 ? -18.589 -1.545 15.545 1.00 94.62 106 GLY A O 1
ATOM 827 N N . VAL A 1 107 ? -16.931 -1.843 14.055 1.00 96.12 107 VAL A N 1
ATOM 828 C CA . VAL A 1 107 ? -15.846 -1.655 15.029 1.00 96.12 107 VAL A CA 1
ATOM 829 C C . VAL A 1 107 ? -15.825 -0.220 15.554 1.00 96.12 107 VAL A C 1
ATOM 831 O O . VAL A 1 107 ? -16.153 0.744 14.852 1.00 96.12 107 VAL A O 1
ATOM 834 N N . ARG A 1 108 ? -15.375 -0.047 16.796 1.00 97.75 108 ARG A N 1
ATOM 835 C CA . ARG A 1 108 ? -15.204 1.279 17.395 1.00 97.75 108 ARG A CA 1
ATOM 836 C C . ARG A 1 108 ? -14.030 2.002 16.742 1.00 97.75 108 ARG A C 1
ATOM 838 O O . ARG A 1 108 ? -12.899 1.541 16.827 1.00 97.75 108 ARG A O 1
ATOM 845 N N . LEU A 1 109 ? -14.265 3.173 16.160 1.00 97.56 109 LEU A N 1
ATOM 846 C CA . LEU A 1 109 ? -13.190 4.017 15.638 1.00 97.56 109 LEU A CA 1
ATOM 847 C C . LEU A 1 109 ? -12.636 4.945 16.727 1.00 97.56 109 LEU A C 1
ATOM 849 O O . LEU A 1 109 ? -13.387 5.703 17.341 1.00 97.56 109 LEU A O 1
ATOM 853 N N . ALA A 1 110 ? -11.318 4.943 16.915 1.00 97.94 110 ALA A N 1
ATOM 854 C CA . ALA A 1 110 ? -10.608 5.892 17.767 1.00 97.94 110 ALA A CA 1
ATOM 855 C C . ALA A 1 110 ? -9.559 6.661 16.949 1.00 97.94 110 ALA A C 1
ATOM 857 O O . ALA A 1 110 ? -8.548 6.111 16.512 1.00 97.94 110 ALA A O 1
ATOM 858 N N . VAL A 1 111 ? -9.787 7.960 16.751 1.00 96.75 111 VAL A N 1
ATOM 859 C CA . VAL A 1 111 ? -8.880 8.829 15.989 1.00 96.75 111 VAL A CA 1
ATOM 860 C C . VAL A 1 111 ? -7.900 9.516 16.937 1.00 96.75 111 VAL A C 1
ATOM 862 O O . VAL A 1 111 ? -8.312 10.241 17.840 1.00 96.75 111 VAL A O 1
ATOM 865 N N . ARG A 1 112 ? -6.597 9.315 16.721 1.00 95.50 112 ARG A N 1
ATOM 866 C CA . ARG A 1 112 ? -5.507 9.865 17.543 1.00 95.50 112 ARG A CA 1
ATOM 867 C C . ARG A 1 112 ? -4.532 10.686 16.693 1.00 95.50 112 ARG A C 1
ATOM 869 O O . ARG A 1 112 ? -3.511 10.158 16.257 1.00 95.50 112 ARG A O 1
ATOM 876 N N . PRO A 1 113 ? -4.822 11.967 16.411 1.00 92.56 113 PRO A N 1
ATOM 877 C CA . PRO A 1 113 ? -3.969 12.789 15.559 1.00 92.56 113 PRO A CA 1
ATOM 878 C C . PRO A 1 113 ? -2.530 12.888 16.077 1.00 92.56 113 PRO A C 1
ATOM 880 O O . PRO A 1 113 ? -2.303 13.053 17.275 1.00 92.56 113 PRO A O 1
ATOM 883 N N . VAL A 1 114 ? -1.554 12.829 15.167 1.00 88.94 114 VAL A N 1
ATOM 884 C CA . VAL A 1 114 ? -0.125 12.917 15.506 1.00 88.94 114 VAL A CA 1
ATOM 885 C C . VAL A 1 114 ? 0.577 14.067 14.794 1.00 88.94 114 VAL A C 1
ATOM 887 O O . VAL A 1 114 ? 0.379 14.332 13.601 1.00 88.94 114 VAL A O 1
ATOM 890 N N . LEU A 1 115 ? 1.482 14.720 15.527 1.00 81.12 115 LEU A N 1
ATOM 891 C CA . LEU A 1 115 ? 2.374 15.721 14.958 1.00 81.12 115 LEU A CA 1
ATOM 892 C C . LEU A 1 115 ? 3.392 15.055 14.009 1.00 81.12 115 LEU A C 1
ATOM 894 O O . LEU A 1 115 ? 3.972 14.014 14.342 1.00 81.12 115 LEU A O 1
ATOM 898 N N . PRO A 1 116 ? 3.653 15.645 12.830 1.00 72.12 116 PRO A N 1
ATOM 899 C CA . PRO A 1 116 ? 4.639 15.123 11.884 1.00 72.12 116 PRO A CA 1
ATOM 900 C C . PRO A 1 116 ? 6.021 14.941 12.517 1.00 72.12 116 PRO A C 1
ATOM 902 O O . PRO A 1 116 ? 6.432 15.739 13.355 1.00 72.12 116 PRO A O 1
ATOM 905 N N . MET A 1 117 ? 6.767 13.923 12.079 1.00 71.19 117 MET A N 1
ATOM 906 C CA . MET A 1 117 ? 8.097 13.590 12.624 1.00 71.19 117 MET A CA 1
ATOM 907 C C . MET A 1 117 ? 9.074 14.776 12.615 1.00 71.19 117 MET A C 1
ATOM 909 O O . MET A 1 117 ? 9.785 14.986 13.591 1.00 71.19 117 MET A O 1
ATOM 913 N N . VAL A 1 118 ? 9.037 15.604 11.565 1.00 62.38 118 VAL A N 1
ATOM 914 C CA . VAL A 1 118 ? 9.871 16.815 11.439 1.00 62.38 118 VAL A CA 1
ATOM 915 C C . VAL A 1 118 ? 9.565 17.845 12.536 1.00 62.38 118 VAL A C 1
ATOM 917 O O . VAL A 1 118 ? 10.462 18.529 13.008 1.00 62.38 118 VAL A O 1
ATOM 920 N N . MET A 1 119 ? 8.312 17.929 12.999 1.00 67.56 119 MET A N 1
ATOM 921 C CA . MET A 1 119 ? 7.933 18.793 14.132 1.00 67.56 119 MET A CA 1
ATOM 922 C C . MET A 1 119 ? 8.277 18.182 15.492 1.00 67.56 119 MET A C 1
ATOM 924 O O . MET A 1 119 ? 8.172 18.867 16.501 1.00 67.56 119 MET A O 1
ATOM 928 N N . ARG A 1 120 ? 8.678 16.906 15.531 1.00 67.81 120 ARG A N 1
ATOM 929 C CA . ARG A 1 120 ? 9.109 16.199 16.743 1.00 67.81 120 ARG A CA 1
ATOM 930 C C . ARG A 1 120 ? 10.637 16.156 16.895 1.00 67.81 120 ARG A C 1
ATOM 932 O O . ARG A 1 120 ? 11.130 15.419 17.737 1.00 67.81 120 ARG A O 1
ATOM 939 N N . GLY A 1 121 ? 11.383 16.919 16.085 1.00 67.50 121 GLY A N 1
ATOM 940 C CA . GLY A 1 121 ? 12.845 17.030 16.185 1.00 67.50 121 GLY A CA 1
ATOM 941 C C . GLY A 1 121 ? 13.627 15.810 15.687 1.00 67.50 121 GLY A C 1
ATOM 942 O O . GLY A 1 121 ? 14.821 15.710 15.950 1.00 67.50 121 GLY A O 1
ATOM 943 N N . VAL A 1 122 ? 12.981 14.880 14.972 1.00 67.06 122 VAL A N 1
ATOM 944 C CA . VAL A 1 122 ? 13.650 13.685 14.437 1.00 67.06 122 VAL A CA 1
ATOM 945 C C . VAL A 1 122 ? 14.411 14.053 13.155 1.00 67.06 122 VAL A C 1
ATOM 947 O O . VAL A 1 122 ? 13.777 14.534 12.209 1.00 67.06 122 VAL A O 1
ATOM 950 N N . PRO A 1 123 ? 15.739 13.830 13.082 1.00 67.56 123 PRO A N 1
ATOM 951 C CA . PRO A 1 123 ? 16.504 14.083 11.868 1.00 67.56 123 PRO A CA 1
ATOM 952 C C . PRO A 1 123 ? 16.043 13.147 10.747 1.00 67.56 123 PRO A C 1
ATOM 954 O O . PRO A 1 123 ? 15.945 11.934 10.923 1.00 67.56 123 PRO A O 1
ATOM 957 N N . VAL A 1 124 ? 15.750 13.720 9.581 1.00 63.81 124 VAL A N 1
ATOM 958 C CA . VAL A 1 124 ? 15.388 12.955 8.384 1.00 63.81 124 VAL A CA 1
ATOM 959 C C . VAL A 1 124 ? 16.679 12.561 7.676 1.00 63.81 124 VAL A C 1
ATOM 961 O O . VAL A 1 124 ? 17.372 13.410 7.113 1.00 63.81 124 VAL A O 1
ATOM 964 N N . THR A 1 125 ? 17.023 11.276 7.707 1.00 67.69 125 THR A N 1
ATOM 965 C CA . THR A 1 125 ? 18.123 10.737 6.904 1.00 67.69 125 THR A CA 1
ATOM 966 C C . THR A 1 125 ? 17.732 10.743 5.425 1.00 67.69 125 THR A C 1
ATOM 968 O O . THR A 1 125 ? 16.583 10.487 5.066 1.00 67.69 125 THR A O 1
ATOM 971 N N . ARG A 1 126 ? 18.689 11.035 4.531 1.00 61.25 126 ARG A N 1
ATOM 972 C CA . ARG A 1 126 ? 18.462 10.931 3.072 1.00 61.25 126 ARG A CA 1
ATOM 973 C C . ARG A 1 126 ? 18.201 9.491 2.637 1.00 61.25 126 ARG A C 1
ATOM 975 O O . ARG A 1 126 ? 17.476 9.262 1.675 1.00 61.25 126 ARG A O 1
ATOM 982 N N . THR A 1 127 ? 18.798 8.541 3.344 1.00 58.75 127 THR A N 1
ATOM 983 C CA . THR A 1 127 ? 18.601 7.115 3.119 1.00 58.75 127 THR A CA 1
ATOM 984 C C . THR A 1 127 ? 17.465 6.639 4.007 1.00 58.75 127 THR A C 1
ATOM 986 O O . THR A 1 127 ? 17.516 6.810 5.227 1.00 58.75 127 THR A O 1
ATOM 989 N N . LYS A 1 128 ? 16.437 6.053 3.393 1.00 55.44 128 LYS A N 1
ATOM 990 C CA . LYS A 1 128 ? 15.390 5.330 4.110 1.00 55.44 128 LYS A CA 1
ATOM 991 C C . LYS A 1 128 ? 15.942 3.946 4.462 1.00 55.44 128 LYS A C 1
ATOM 993 O O . LYS A 1 128 ? 16.269 3.187 3.553 1.00 55.44 128 LYS A O 1
ATOM 998 N N . GLY A 1 129 ? 16.086 3.669 5.754 1.00 51.19 129 GLY A N 1
ATOM 999 C CA . GLY A 1 129 ? 16.583 2.413 6.316 1.00 51.19 129 GLY A CA 1
ATOM 1000 C C . GLY A 1 129 ? 16.101 2.288 7.744 1.00 51.19 129 GLY A C 1
ATOM 1001 O O . GLY A 1 129 ? 16.426 3.212 8.518 1.00 51.19 129 GLY A O 1
#